Protein AF-A0A4R9VCF8-F1 (afdb_monomer_lite)

Structure (mmCIF, N/CA/C/O backbone):
data_AF-A0A4R9VCF8-F1
#
_entry.id   AF-A0A4R9VCF8-F1
#
loop_
_atom_site.group_PDB
_atom_site.id
_atom_site.type_symbol
_atom_site.label_atom_id
_atom_site.label_alt_id
_atom_site.label_comp_id
_atom_site.label_asym_id
_atom_site.label_entity_id
_atom_site.label_seq_id
_atom_site.pdbx_PDB_ins_code
_atom_site.Cartn_x
_atom_site.Cartn_y
_atom_site.Cartn_z
_atom_site.occupancy
_atom_site.B_iso_or_equiv
_atom_site.auth_seq_id
_atom_site.auth_comp_id
_atom_site.auth_asym_id
_atom_site.auth_atom_id
_atom_site.pdbx_PDB_model_num
ATOM 1 N N . ALA A 1 1 ? 27.957 -20.413 -27.107 1.00 56.56 1 ALA A N 1
ATOM 2 C CA . ALA A 1 1 ? 28.264 -19.027 -27.504 1.00 56.56 1 ALA A CA 1
ATOM 3 C C . ALA A 1 1 ? 28.115 -18.945 -29.015 1.00 56.56 1 ALA A C 1
ATOM 5 O O . ALA A 1 1 ? 28.925 -19.495 -29.743 1.00 56.56 1 ALA A O 1
ATOM 6 N N . LYS A 1 2 ? 27.026 -18.336 -29.495 1.00 61.69 2 LYS A N 1
ATOM 7 C CA . LYS A 1 2 ? 26.601 -18.449 -30.902 1.00 61.69 2 LYS A CA 1
ATOM 8 C C . LYS A 1 2 ? 27.580 -17.808 -31.901 1.00 61.69 2 LYS A C 1
ATOM 10 O O . LYS A 1 2 ? 27.548 -18.119 -33.083 1.00 61.69 2 LYS A O 1
ATOM 15 N N . ARG A 1 3 ? 28.466 -16.926 -31.417 1.00 63.94 3 ARG A N 1
ATOM 16 C CA . ARG A 1 3 ? 29.530 -16.282 -32.204 1.00 63.94 3 ARG A CA 1
ATOM 17 C C . ARG A 1 3 ? 30.616 -17.270 -32.637 1.00 63.94 3 ARG A C 1
ATOM 19 O O . ARG A 1 3 ? 31.048 -17.215 -33.783 1.00 63.94 3 ARG A O 1
ATOM 26 N N . ASP A 1 4 ? 31.008 -18.182 -31.754 1.00 63.78 4 ASP A N 1
ATOM 27 C CA . ASP A 1 4 ? 32.080 -19.152 -32.011 1.00 63.78 4 ASP A CA 1
ATOM 28 C C . ASP A 1 4 ? 31.633 -20.262 -32.975 1.00 63.78 4 ASP A C 1
ATOM 30 O O . ASP A 1 4 ? 32.406 -20.728 -33.809 1.00 63.78 4 ASP A O 1
ATOM 34 N N . GLU A 1 5 ? 30.350 -20.625 -32.936 1.00 67.00 5 GLU A N 1
ATOM 35 C CA . GLU A 1 5 ? 29.751 -21.596 -33.862 1.00 67.00 5 GLU A CA 1
ATOM 36 C C . GLU A 1 5 ? 29.708 -21.062 -35.303 1.00 67.00 5 GLU A C 1
ATOM 38 O O . GLU A 1 5 ? 30.005 -21.785 -36.252 1.00 67.00 5 GLU A O 1
ATOM 43 N N . ILE A 1 6 ? 29.403 -19.771 -35.468 1.00 63.16 6 ILE A N 1
ATOM 44 C CA . ILE A 1 6 ? 29.393 -19.101 -36.777 1.00 63.16 6 ILE A CA 1
ATOM 45 C C . ILE A 1 6 ? 30.822 -18.940 -37.314 1.00 63.16 6 ILE A C 1
ATOM 47 O O . ILE A 1 6 ? 31.042 -19.066 -38.517 1.00 63.16 6 ILE A O 1
ATOM 51 N N . ALA A 1 7 ? 31.802 -18.712 -36.435 1.00 61.03 7 ALA A N 1
ATOM 52 C CA . ALA A 1 7 ? 33.209 -18.603 -36.810 1.00 61.03 7 ALA A CA 1
ATOM 53 C C . ALA A 1 7 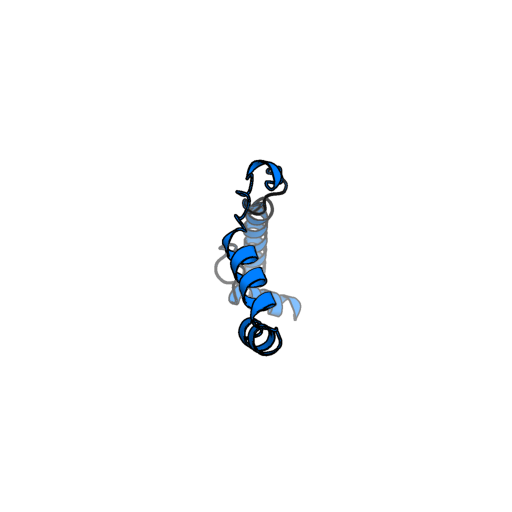? 33.768 -19.913 -37.395 1.00 61.03 7 ALA A C 1
ATOM 55 O O . ALA A 1 7 ? 34.442 -19.878 -38.419 1.00 61.03 7 ALA A O 1
ATOM 56 N N . ASN A 1 8 ? 33.434 -21.064 -36.802 1.00 66.69 8 ASN A N 1
ATOM 57 C CA . ASN A 1 8 ? 33.859 -22.375 -37.309 1.00 66.69 8 ASN A CA 1
ATOM 58 C C . ASN A 1 8 ? 33.161 -22.785 -38.619 1.00 66.69 8 ASN A C 1
ATOM 60 O O . ASN A 1 8 ? 33.699 -23.596 -39.369 1.00 66.69 8 ASN A O 1
ATOM 64 N N . ALA A 1 9 ? 31.973 -22.241 -38.901 1.00 70.00 9 ALA A N 1
ATOM 65 C CA . ALA A 1 9 ? 31.225 -22.513 -40.128 1.00 70.00 9 ALA A CA 1
ATOM 66 C C . ALA A 1 9 ? 31.631 -21.612 -41.314 1.00 70.00 9 ALA A C 1
ATOM 68 O O . ALA A 1 9 ? 31.212 -21.861 -42.448 1.00 70.00 9 ALA A O 1
ATOM 69 N N . LEU A 1 10 ? 32.423 -20.559 -41.080 1.00 64.19 10 LEU A N 1
ATOM 70 C CA . LEU A 1 10 ? 32.843 -19.612 -42.112 1.00 64.19 10 LEU A CA 1
ATOM 71 C C . LEU A 1 10 ? 34.228 -19.952 -42.675 1.00 64.19 10 LEU A C 1
ATOM 73 O O . LEU A 1 10 ? 35.159 -20.297 -41.953 1.00 64.19 10 LEU A O 1
ATOM 77 N N . ARG A 1 11 ? 34.387 -19.774 -43.992 1.00 72.62 11 ARG A N 1
ATOM 78 C CA . ARG A 1 11 ? 35.699 -19.835 -44.654 1.00 72.62 11 ARG A CA 1
ATOM 79 C C . ARG A 1 11 ? 36.616 -18.712 -44.133 1.00 72.62 11 ARG A C 1
ATOM 81 O O . ARG A 1 11 ? 36.102 -17.631 -43.830 1.00 72.62 11 ARG A O 1
ATOM 88 N N . PRO A 1 12 ? 37.948 -18.908 -44.089 1.00 70.00 12 PRO A N 1
ATOM 89 C CA . PRO A 1 12 ? 38.888 -17.972 -43.451 1.00 70.00 12 PRO A CA 1
ATOM 90 C C . PRO A 1 12 ? 38.752 -16.523 -43.947 1.00 70.00 12 PRO A C 1
ATOM 92 O O . PRO A 1 12 ? 38.706 -15.580 -43.164 1.00 70.00 12 PRO A O 1
ATOM 95 N N . GLU A 1 13 ? 38.561 -16.360 -45.254 1.00 71.31 13 GLU A N 1
ATOM 96 C CA . GLU A 1 13 ? 38.358 -15.074 -45.935 1.00 71.31 13 GLU A CA 1
ATOM 97 C C . GLU A 1 13 ? 37.066 -14.333 -45.530 1.00 71.31 13 GLU A C 1
ATOM 99 O O . GLU A 1 13 ? 37.002 -13.105 -45.570 1.00 71.31 13 GLU A O 1
ATOM 104 N N . GLN A 1 14 ? 36.016 -15.063 -45.144 1.00 69.31 14 GLN A N 1
ATOM 105 C CA . GLN A 1 14 ? 34.743 -14.494 -44.694 1.00 69.31 14 GLN A CA 1
ATOM 106 C C . GLN A 1 14 ? 34.822 -14.083 -43.225 1.00 69.31 14 GLN A C 1
ATOM 108 O O . GLN A 1 14 ? 34.210 -13.094 -42.825 1.00 69.31 14 GLN A O 1
ATOM 113 N N . LEU A 1 15 ? 35.600 -14.821 -42.433 1.00 67.31 15 LEU A N 1
ATOM 114 C CA . LEU A 1 15 ? 35.819 -14.536 -41.022 1.00 67.31 15 LEU A CA 1
ATOM 115 C C . LEU A 1 15 ? 36.625 -13.247 -40.830 1.00 67.31 15 LEU A C 1
ATOM 117 O O . LEU A 1 15 ? 36.254 -12.424 -39.994 1.00 67.31 15 LEU A O 1
ATOM 121 N N . GLU A 1 16 ? 37.659 -13.023 -41.645 1.00 70.38 16 GLU A N 1
ATOM 122 C CA . GLU A 1 16 ? 38.406 -11.759 -41.635 1.00 70.38 16 GLU A CA 1
ATOM 123 C C . GLU A 1 16 ? 37.527 -10.566 -42.019 1.00 70.38 16 GLU A C 1
ATOM 125 O O . GLU A 1 16 ? 37.521 -9.553 -41.321 1.00 70.38 16 GLU A O 1
ATOM 130 N N . ARG A 1 17 ? 36.701 -10.694 -43.067 1.00 70.06 17 ARG A N 1
ATOM 131 C CA . ARG A 1 17 ? 35.754 -9.634 -43.453 1.00 70.06 17 ARG A CA 1
ATOM 132 C C . ARG A 1 17 ? 34.705 -9.371 -42.377 1.00 70.06 17 ARG A C 1
ATOM 134 O O . ARG A 1 17 ? 34.370 -8.216 -42.134 1.00 70.06 17 ARG A O 1
ATOM 141 N N . ALA A 1 18 ? 34.195 -10.414 -41.724 1.00 65.81 18 ALA A N 1
ATOM 142 C CA . ALA A 1 18 ? 33.211 -10.282 -40.653 1.00 65.81 18 ALA A CA 1
ATOM 143 C C . ALA A 1 18 ? 33.803 -9.607 -39.404 1.00 65.81 18 ALA A C 1
ATOM 145 O O . ALA A 1 18 ? 33.142 -8.762 -38.793 1.00 65.81 18 ALA A O 1
ATOM 146 N N . ARG A 1 19 ? 35.055 -9.927 -39.044 1.00 63.91 19 ARG A N 1
ATOM 147 C CA . ARG A 1 19 ? 35.774 -9.243 -37.958 1.00 63.91 19 ARG A CA 1
ATOM 148 C C . ARG A 1 19 ? 36.042 -7.783 -38.302 1.00 63.91 19 ARG A C 1
ATOM 150 O O . ARG A 1 19 ? 35.626 -6.923 -37.533 1.00 63.91 19 ARG A O 1
ATOM 157 N N . ALA A 1 20 ? 36.577 -7.503 -39.490 1.00 69.00 20 ALA A N 1
ATOM 158 C CA . ALA A 1 20 ? 36.812 -6.138 -39.952 1.00 69.00 20 ALA A CA 1
ATOM 159 C C . ALA A 1 20 ? 35.515 -5.307 -39.983 1.00 69.00 20 ALA A C 1
ATOM 161 O O . ALA A 1 20 ? 35.487 -4.179 -39.500 1.00 69.00 20 ALA A O 1
ATOM 162 N N . ALA A 1 21 ? 34.406 -5.870 -40.473 1.00 64.00 21 ALA A N 1
ATOM 163 C CA . ALA A 1 21 ? 33.106 -5.194 -40.489 1.00 64.00 21 ALA A CA 1
ATOM 164 C C . ALA A 1 21 ? 32.567 -4.893 -39.080 1.00 64.00 21 ALA A C 1
ATOM 166 O O . ALA A 1 21 ? 31.913 -3.871 -38.878 1.00 64.00 21 ALA A O 1
ATOM 167 N N . THR A 1 22 ? 32.857 -5.758 -38.106 1.00 62.38 22 THR A N 1
ATOM 168 C CA . THR A 1 22 ? 32.479 -5.544 -36.702 1.00 62.38 22 THR A CA 1
ATOM 169 C C . THR A 1 22 ? 33.377 -4.499 -36.034 1.00 62.38 22 THR A C 1
ATOM 171 O O . THR A 1 22 ? 32.878 -3.669 -35.283 1.00 62.38 22 THR A O 1
ATOM 174 N N . GLU A 1 23 ? 34.680 -4.491 -36.328 1.00 63.28 23 GLU A N 1
ATOM 175 C CA . GLU A 1 23 ? 35.632 -3.496 -35.807 1.00 63.28 23 GLU A CA 1
ATOM 176 C C . GLU A 1 23 ? 35.389 -2.086 -36.365 1.00 63.28 23 GLU A C 1
ATOM 178 O O . GLU A 1 23 ? 35.550 -1.094 -35.654 1.00 63.28 23 GLU A O 1
ATOM 183 N N . LEU A 1 24 ? 34.960 -1.979 -37.625 1.00 64.62 24 LEU A N 1
ATOM 184 C CA . LEU A 1 24 ? 34.598 -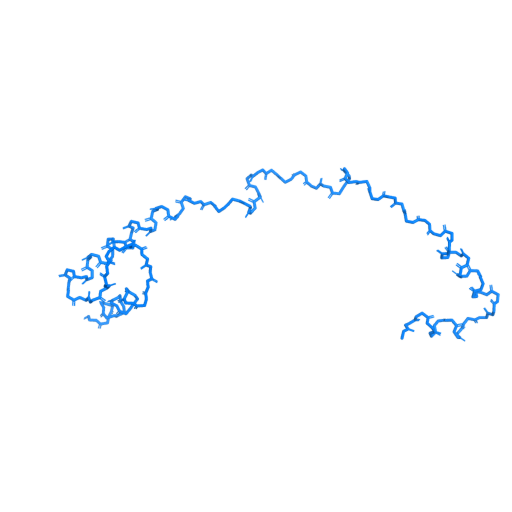0.707 -38.261 1.00 64.62 24 LEU A CA 1
ATOM 185 C C . LEU A 1 24 ? 33.216 -0.187 -37.847 1.00 64.62 24 LEU A C 1
ATOM 187 O O . LEU A 1 24 ? 32.890 0.975 -38.114 1.00 64.62 24 LEU A O 1
ATOM 191 N N . TRP A 1 25 ? 32.398 -1.011 -37.192 1.00 61.66 25 TRP A N 1
ATOM 192 C CA . TRP A 1 25 ? 31.098 -0.584 -36.705 1.00 61.66 25 TRP A CA 1
ATOM 193 C C . TRP A 1 25 ? 31.262 0.331 -35.488 1.00 61.66 25 TRP A C 1
ATOM 195 O O . TRP A 1 25 ? 31.495 -0.104 -34.362 1.00 61.66 25 TRP A O 1
ATOM 205 N N . LYS A 1 26 ? 31.114 1.638 -35.712 1.00 58.72 26 LYS A N 1
ATOM 206 C CA . LYS A 1 26 ? 30.988 2.624 -34.638 1.00 58.72 26 LYS A CA 1
ATOM 207 C C . LYS A 1 26 ? 29.514 2.825 -34.317 1.00 58.72 26 LYS A C 1
ATOM 209 O O . LYS A 1 26 ? 28.760 3.324 -35.153 1.00 58.72 26 LYS A O 1
ATOM 214 N N . ALA A 1 27 ? 29.113 2.471 -33.098 1.00 58.12 27 ALA A N 1
ATOM 215 C CA . ALA A 1 27 ? 27.794 2.808 -32.584 1.00 58.12 27 ALA A CA 1
ATOM 216 C C . ALA A 1 27 ? 27.588 4.327 -32.686 1.00 58.12 27 ALA A C 1
ATOM 218 O O . ALA A 1 27 ? 28.344 5.113 -32.110 1.00 58.12 27 ALA A O 1
ATOM 219 N N . LYS A 1 28 ? 26.583 4.746 -33.459 1.00 61.19 28 LYS A N 1
ATOM 220 C CA . LYS A 1 28 ? 26.192 6.153 -33.545 1.00 61.19 28 LYS A CA 1
ATOM 221 C C . LYS A 1 28 ? 25.808 6.619 -32.132 1.00 61.19 28 LYS A C 1
ATOM 223 O O . LYS A 1 28 ? 25.030 5.913 -31.487 1.00 61.19 28 LYS A O 1
ATOM 228 N N . PRO A 1 29 ? 26.334 7.754 -31.631 1.00 59.31 29 PRO A N 1
ATOM 229 C CA . PRO A 1 29 ? 25.963 8.237 -30.309 1.00 59.31 29 PRO A CA 1
ATOM 230 C C . PRO A 1 29 ? 24.450 8.457 -30.274 1.00 59.31 29 PRO A C 1
ATOM 232 O O . PRO A 1 29 ? 23.894 9.109 -31.163 1.00 59.31 29 PRO A O 1
ATOM 235 N N . LEU A 1 30 ? 23.789 7.866 -29.276 1.00 50.34 30 LEU A N 1
ATOM 236 C CA . LEU A 1 30 ? 22.369 8.081 -29.032 1.00 50.34 30 LEU A CA 1
ATOM 237 C C . LEU A 1 30 ? 22.140 9.581 -28.840 1.00 50.34 30 LEU A C 1
ATOM 239 O O . LEU A 1 30 ? 22.663 10.189 -27.908 1.00 50.34 30 LEU A O 1
ATOM 243 N N . ASN A 1 31 ? 21.372 10.183 -29.744 1.00 51.78 31 ASN A N 1
ATOM 244 C CA . ASN A 1 31 ? 20.917 11.551 -29.578 1.00 51.78 31 ASN A CA 1
ATOM 245 C C . ASN A 1 31 ? 19.790 11.527 -28.536 1.00 51.78 31 ASN A C 1
ATOM 247 O O . ASN A 1 31 ? 18.680 11.087 -28.835 1.00 51.78 31 ASN A O 1
ATOM 251 N N . ALA A 1 32 ? 20.101 11.941 -27.306 1.00 55.03 32 ALA A N 1
ATOM 252 C CA . ALA A 1 32 ? 19.167 11.926 -26.179 1.00 55.03 32 ALA A CA 1
ATOM 253 C C . ALA A 1 32 ? 17.868 12.701 -26.474 1.00 55.03 32 ALA A C 1
ATOM 255 O O . ALA A 1 32 ? 16.811 12.341 -25.974 1.00 55.03 32 ALA A O 1
ATOM 256 N N . THR A 1 33 ? 17.918 13.705 -27.353 1.00 53.97 33 THR A N 1
ATOM 257 C CA . THR A 1 33 ? 16.765 14.534 -27.721 1.00 53.97 33 THR A CA 1
ATOM 258 C C . THR A 1 33 ? 15.773 13.822 -28.648 1.00 53.97 33 THR A C 1
ATOM 260 O O . THR A 1 33 ? 14.626 14.239 -28.730 1.00 53.97 33 THR A O 1
ATOM 263 N N . ALA A 1 34 ? 16.181 12.751 -29.341 1.00 55.94 34 ALA A N 1
ATOM 264 C CA . ALA A 1 34 ? 15.295 11.988 -30.230 1.00 55.94 34 ALA A CA 1
ATOM 265 C C . ALA A 1 34 ? 14.524 10.866 -29.511 1.00 55.94 34 ALA A C 1
ATOM 267 O O . ALA A 1 34 ? 13.507 10.406 -30.022 1.00 55.94 34 ALA A O 1
ATOM 268 N N . ASN A 1 35 ? 15.004 10.430 -28.340 1.00 57.03 35 ASN A N 1
ATOM 269 C CA . ASN A 1 35 ? 14.446 9.295 -27.595 1.00 57.03 35 ASN A CA 1
ATOM 270 C C . ASN A 1 35 ? 13.866 9.677 -26.223 1.00 57.03 35 ASN A C 1
ATOM 272 O O . ASN A 1 35 ? 13.395 8.797 -25.504 1.00 57.03 35 ASN A O 1
ATOM 276 N N . SER A 1 36 ? 13.880 10.958 -25.854 1.00 55.50 36 SER A N 1
ATOM 277 C CA . SER A 1 36 ? 13.115 11.447 -24.709 1.00 55.50 36 SER A CA 1
ATOM 278 C C . SER A 1 36 ? 11.703 11.782 -25.169 1.00 55.50 36 SER A C 1
ATOM 280 O O . SER A 1 36 ? 11.485 12.779 -25.852 1.00 55.50 36 SER A O 1
ATOM 282 N N . ALA A 1 37 ? 10.739 10.943 -24.794 1.00 61.25 37 ALA A N 1
ATOM 283 C CA . ALA A 1 37 ? 9.352 11.377 -24.764 1.00 61.25 37 ALA A CA 1
ATOM 284 C C . ALA A 1 37 ? 9.242 12.455 -23.678 1.00 61.25 37 ALA A C 1
ATOM 286 O O . ALA A 1 37 ? 9.588 12.201 -22.523 1.00 61.25 37 ALA A O 1
ATOM 287 N N . ASP A 1 38 ? 8.813 13.657 -24.054 1.00 60.88 38 ASP A N 1
ATOM 288 C C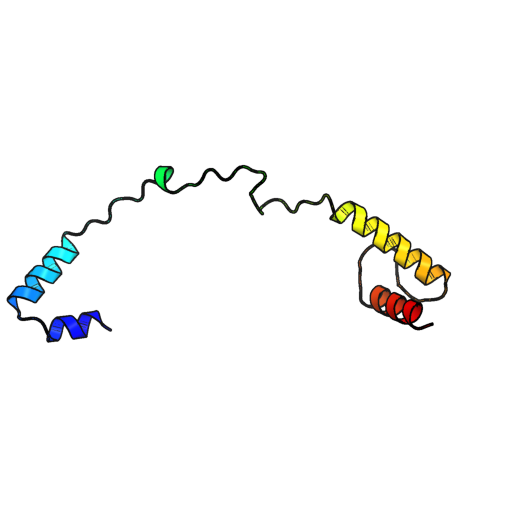A . ASP A 1 38 ? 8.399 14.678 -23.097 1.00 60.88 38 ASP A CA 1
ATOM 289 C C . ASP A 1 38 ? 7.119 14.155 -22.434 1.00 60.88 38 ASP A C 1
ATOM 291 O O . ASP A 1 38 ? 6.035 14.193 -23.016 1.00 60.88 38 ASP A O 1
ATOM 295 N N . VAL A 1 39 ? 7.273 13.494 -21.284 1.00 61.34 39 VAL A N 1
ATOM 296 C CA . VAL A 1 39 ? 6.142 12.971 -20.519 1.00 61.34 39 VAL A CA 1
ATOM 297 C C . VAL A 1 39 ? 5.634 14.128 -19.661 1.00 61.34 39 VAL A C 1
ATOM 299 O O . VAL A 1 39 ? 6.343 14.526 -18.728 1.00 61.34 39 VAL A O 1
ATOM 302 N N . PRO A 1 40 ? 4.443 14.688 -19.947 1.00 69.38 40 PRO A N 1
ATOM 303 C CA . PRO A 1 40 ? 3.895 15.765 -19.138 1.00 69.38 40 PRO A CA 1
ATOM 304 C C . PRO A 1 40 ? 3.783 15.320 -17.680 1.00 69.38 40 PRO A C 1
ATOM 306 O O . PRO A 1 40 ? 3.564 14.147 -17.390 1.00 69.38 40 PRO A O 1
ATOM 309 N N . GLU A 1 41 ? 3.928 16.259 -16.749 1.00 61.12 41 GLU A N 1
ATOM 310 C CA . GLU A 1 41 ? 3.959 15.979 -15.306 1.00 61.12 41 GLU A CA 1
ATOM 311 C C . GLU A 1 41 ? 2.715 15.216 -14.815 1.00 61.12 41 GLU A C 1
ATOM 313 O O . GLU A 1 41 ? 2.807 14.366 -13.936 1.00 61.12 41 GLU A O 1
ATOM 318 N N . SER A 1 42 ? 1.566 15.414 -15.470 1.00 62.09 42 SER A N 1
ATOM 319 C CA . SER A 1 42 ? 0.322 14.672 -15.219 1.00 62.09 42 SER A CA 1
ATOM 320 C C . SER A 1 42 ? 0.367 13.180 -15.586 1.00 62.09 42 SER A C 1
ATOM 322 O O . SER A 1 42 ? -0.569 12.453 -15.267 1.00 62.09 42 SER A O 1
ATOM 324 N N . TRP A 1 43 ? 1.416 12.727 -16.275 1.00 62.97 43 TRP A N 1
ATOM 325 C CA . TRP A 1 43 ? 1.639 11.345 -16.717 1.00 62.97 43 TRP A CA 1
ATOM 326 C C . TRP A 1 43 ? 2.845 10.701 -16.014 1.00 62.97 43 TRP A C 1
ATOM 328 O O . TRP A 1 43 ? 3.180 9.549 -16.291 1.00 62.97 43 TRP A O 1
ATOM 338 N N . GLN A 1 44 ? 3.517 11.430 -15.118 1.00 64.00 44 GLN A N 1
ATOM 339 C CA . GLN A 1 44 ? 4.646 10.914 -14.354 1.00 64.00 44 GLN A CA 1
ATOM 340 C C . GLN A 1 44 ? 4.143 10.256 -13.061 1.00 64.00 44 GLN A C 1
ATOM 342 O O . GLN A 1 44 ? 3.651 10.926 -12.158 1.00 64.00 44 GLN A O 1
ATOM 347 N N . ASP A 1 45 ? 4.361 8.946 -12.926 1.00 59.03 45 ASP A N 1
ATOM 348 C CA . ASP A 1 45 ? 4.083 8.129 -11.721 1.00 59.03 45 ASP A CA 1
ATOM 349 C C . ASP A 1 45 ? 4.977 8.510 -10.506 1.00 59.03 45 ASP A C 1
ATOM 351 O O . ASP A 1 45 ? 5.078 7.806 -9.508 1.00 59.03 45 ASP A O 1
ATOM 355 N N . SER A 1 46 ? 5.718 9.621 -10.600 1.00 56.44 46 SER A N 1
ATOM 356 C CA . SER A 1 46 ? 6.720 10.051 -9.611 1.00 56.44 46 SER A CA 1
ATOM 357 C C . SER A 1 46 ? 6.156 10.946 -8.510 1.00 56.44 46 SER A C 1
ATOM 359 O O . SER A 1 46 ? 6.872 11.282 -7.568 1.00 56.44 46 SER A O 1
ATOM 361 N N . THR A 1 47 ? 4.875 11.305 -8.587 1.00 53.28 47 THR A N 1
ATOM 362 C CA . THR A 1 47 ? 4.160 11.890 -7.454 1.00 53.28 47 THR A CA 1
ATOM 363 C C . THR A 1 47 ? 3.095 10.898 -7.005 1.00 53.28 47 THR A C 1
ATOM 365 O O . THR A 1 47 ? 2.196 10.589 -7.787 1.00 53.28 47 THR A O 1
ATOM 368 N N . PRO A 1 48 ? 3.138 10.370 -5.765 1.00 56.25 48 PRO A N 1
ATOM 369 C CA . PRO A 1 48 ? 1.959 9.719 -5.227 1.00 56.25 48 PRO A CA 1
ATOM 370 C C . PRO A 1 48 ? 0.854 10.776 -5.229 1.00 56.25 48 PRO A C 1
ATOM 372 O O . PRO A 1 48 ? 0.918 11.737 -4.458 1.00 56.25 48 PRO A O 1
ATOM 375 N N . GLN A 1 49 ? -0.125 10.626 -6.126 1.00 54.00 49 GLN A N 1
ATOM 376 C CA . GLN A 1 49 ? -1.382 11.368 -6.114 1.00 54.00 49 GLN A CA 1
ATOM 377 C C . GLN A 1 49 ? -2.024 11.145 -4.739 1.00 54.00 49 GLN A C 1
ATOM 379 O O . GLN A 1 49 ? -2.758 10.193 -4.494 1.00 54.00 49 GLN A O 1
ATOM 384 N N . THR A 1 50 ? -1.682 12.010 -3.790 1.00 55.28 50 THR A N 1
ATOM 385 C CA . THR A 1 50 ? -2.045 11.916 -2.370 1.00 55.28 50 THR A CA 1
ATOM 386 C C . THR A 1 50 ? -3.420 12.542 -2.122 1.00 55.28 50 THR A C 1
ATOM 388 O O . THR A 1 50 ? -3.764 12.884 -0.993 1.00 55.28 50 THR A O 1
ATOM 391 N N . THR A 1 51 ? -4.241 12.668 -3.167 1.00 51.91 51 THR A N 1
ATOM 392 C CA . THR A 1 51 ? -5.637 13.104 -3.076 1.00 51.91 51 THR A CA 1
ATOM 393 C C . THR A 1 51 ? -6.547 12.027 -2.487 1.00 51.91 51 THR A C 1
ATOM 395 O O . THR A 1 51 ? -7.580 12.375 -1.939 1.00 51.91 51 THR A O 1
ATOM 398 N N . ALA A 1 52 ? -6.154 10.746 -2.495 1.00 53.41 52 ALA A N 1
ATOM 399 C CA . ALA A 1 52 ? -6.907 9.676 -1.824 1.00 53.41 52 ALA A CA 1
ATOM 400 C C . ALA A 1 52 ? -6.423 9.381 -0.387 1.00 53.41 52 ALA A C 1
ATOM 402 O O . ALA A 1 52 ? -7.184 8.928 0.463 1.00 53.41 52 ALA A O 1
ATOM 403 N N . SER A 1 53 ? -5.153 9.633 -0.069 1.00 57.22 53 SER A N 1
ATOM 404 C CA . SER A 1 53 ? -4.552 9.233 1.216 1.00 57.22 53 SER A CA 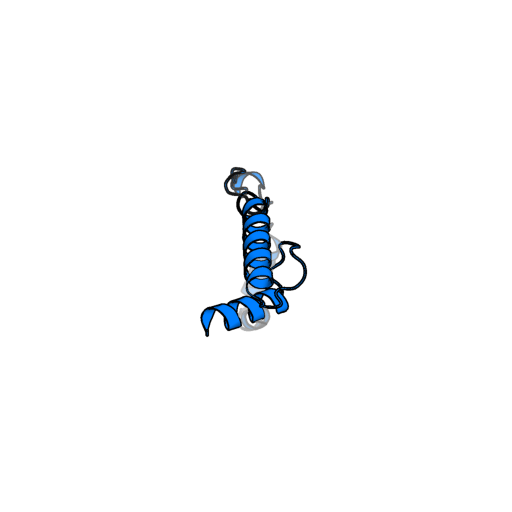1
ATOM 405 C C . SER A 1 53 ? -4.958 10.109 2.407 1.00 57.22 53 SER A C 1
ATOM 407 O O . SER A 1 53 ? -5.042 9.608 3.533 1.00 57.22 53 SER A O 1
ATOM 409 N N . MET A 1 54 ? -5.224 11.404 2.189 1.00 57.25 54 MET A N 1
ATOM 410 C CA . MET A 1 54 ? -5.703 12.286 3.265 1.00 57.25 54 MET A CA 1
ATOM 411 C C . MET A 1 54 ? -7.143 11.956 3.681 1.00 57.25 54 MET A C 1
ATOM 413 O O . MET A 1 54 ? -7.459 12.036 4.871 1.00 57.25 54 MET A O 1
ATOM 417 N N . ASP A 1 55 ? -7.980 11.533 2.731 1.00 69.25 55 ASP A N 1
ATOM 418 C CA . ASP A 1 55 ? -9.373 11.169 2.998 1.00 69.25 55 ASP A CA 1
ATOM 419 C C . ASP A 1 55 ? -9.486 9.762 3.590 1.00 69.25 55 ASP A C 1
ATOM 421 O O . ASP A 1 55 ? -10.119 9.597 4.636 1.00 69.25 55 ASP A O 1
ATOM 425 N N . MET A 1 56 ? -8.747 8.779 3.061 1.00 73.12 56 MET A N 1
ATOM 426 C CA . MET A 1 56 ? -8.755 7.415 3.609 1.00 73.12 56 MET A CA 1
ATOM 427 C C . MET A 1 56 ? -8.340 7.361 5.083 1.00 73.12 56 MET A C 1
ATOM 429 O O . MET A 1 56 ? -8.921 6.613 5.862 1.00 73.12 56 MET A O 1
ATOM 433 N N . THR A 1 57 ? -7.379 8.184 5.516 1.00 84.12 57 THR A N 1
ATOM 434 C CA . THR A 1 57 ? -6.966 8.204 6.931 1.00 84.12 57 THR A CA 1
ATOM 435 C C . THR A 1 57 ? -8.121 8.635 7.841 1.00 84.12 57 THR A C 1
ATOM 437 O O . THR A 1 57 ? -8.311 8.072 8.918 1.00 84.12 57 THR A O 1
ATOM 440 N N . LYS A 1 58 ? -8.918 9.628 7.428 1.00 86.06 58 LYS A N 1
ATOM 441 C CA . LYS A 1 58 ? -10.085 10.090 8.199 1.00 86.06 58 LYS A CA 1
ATOM 442 C C . LYS A 1 58 ? -11.201 9.050 8.193 1.00 86.06 58 LYS A C 1
ATOM 444 O O . LYS A 1 58 ? -11.809 8.810 9.234 1.00 86.06 58 LYS A O 1
ATOM 449 N N . GLU A 1 59 ? -11.444 8.418 7.052 1.00 85.62 59 GLU A N 1
ATOM 450 C CA . GLU A 1 59 ? -12.439 7.353 6.921 1.00 85.62 59 GLU A CA 1
ATOM 451 C C . GLU A 1 59 ? -12.095 6.152 7.807 1.00 85.62 59 GLU A C 1
ATOM 453 O O . GLU A 1 59 ? -12.938 5.701 8.582 1.00 85.62 59 GLU A O 1
ATOM 458 N N . VAL A 1 60 ? -10.838 5.699 7.789 1.00 88.56 60 VAL A N 1
ATOM 459 C CA . VAL A 1 60 ? -10.373 4.590 8.634 1.00 88.56 60 VAL A CA 1
ATOM 460 C C . VAL A 1 60 ? -10.483 4.945 10.119 1.00 88.56 60 VAL A C 1
ATOM 462 O O . VAL A 1 60 ? -10.948 4.115 10.898 1.00 88.56 60 VAL A O 1
ATOM 465 N N . LYS A 1 61 ? -10.164 6.184 10.527 1.00 91.81 61 LYS A N 1
ATOM 466 C CA . LYS A 1 61 ? -10.376 6.637 11.917 1.00 91.81 61 LYS A CA 1
ATOM 467 C C . LYS A 1 61 ? -11.838 6.568 12.335 1.00 91.81 61 LYS A C 1
ATOM 469 O O . LYS A 1 61 ? -12.138 6.127 13.443 1.00 91.81 61 LYS A O 1
ATOM 474 N N . ASN A 1 62 ? -12.743 6.999 11.460 1.00 90.88 62 ASN A N 1
ATOM 475 C CA . ASN A 1 62 ? -14.174 6.952 11.736 1.00 90.88 62 ASN A CA 1
ATOM 476 C C . ASN A 1 62 ? -14.656 5.505 11.881 1.00 90.88 62 ASN A C 1
ATOM 478 O O . ASN A 1 62 ? -15.373 5.201 12.832 1.00 90.88 62 ASN A O 1
ATOM 482 N N . ILE A 1 63 ? -14.213 4.604 11.000 1.00 89.56 63 ILE A N 1
ATOM 483 C CA . ILE A 1 63 ? -14.511 3.170 11.089 1.00 89.56 63 ILE A CA 1
ATOM 484 C C . ILE A 1 63 ? -13.996 2.597 12.417 1.00 89.56 63 ILE A C 1
ATOM 486 O O . ILE A 1 63 ? -14.767 1.988 13.153 1.00 89.56 63 ILE A O 1
ATOM 490 N N . GLN A 1 64 ? -12.734 2.849 12.776 1.00 93.81 64 GLN A N 1
ATOM 491 C CA . GLN A 1 64 ? -12.143 2.408 14.046 1.00 93.81 64 GLN A CA 1
ATOM 492 C C . GLN A 1 64 ? -12.943 2.908 15.259 1.00 93.81 64 GLN A C 1
ATOM 494 O O . GLN A 1 64 ? -13.220 2.139 16.180 1.00 93.81 64 GLN A O 1
ATOM 499 N N . LEU A 1 65 ? -13.361 4.178 15.257 1.00 93.88 65 LEU A N 1
ATOM 500 C CA . LEU A 1 65 ? -14.164 4.759 16.334 1.00 93.88 65 LEU A CA 1
ATOM 501 C C . LEU A 1 65 ? -15.546 4.101 16.444 1.00 93.88 65 LEU A C 1
ATOM 503 O O . LEU A 1 65 ? -15.997 3.807 17.551 1.00 93.88 65 LEU A O 1
ATOM 507 N N . ILE A 1 66 ? -16.212 3.865 15.311 1.00 91.88 66 ILE A N 1
ATOM 508 C CA . ILE A 1 66 ? -17.520 3.203 15.265 1.00 91.88 66 ILE A CA 1
ATOM 509 C C . ILE A 1 66 ? -17.399 1.767 15.779 1.00 91.88 66 ILE A C 1
ATOM 511 O O . ILE A 1 66 ? -18.196 1.364 16.621 1.00 91.88 66 ILE A O 1
ATOM 515 N N . LEU A 1 67 ? -16.397 1.012 15.333 1.00 92.38 67 LEU A N 1
ATOM 516 C CA . LEU A 1 67 ? -16.162 -0.363 15.782 1.00 92.38 67 LEU A CA 1
ATOM 517 C C . LEU A 1 67 ? -15.941 -0.428 17.294 1.00 92.38 67 LEU A C 1
ATOM 519 O O . LEU A 1 67 ? -16.658 -1.154 17.979 1.00 92.38 67 LEU A O 1
ATOM 523 N N . ASN A 1 68 ? -15.049 0.415 17.822 1.00 91.69 68 ASN A N 1
ATOM 524 C CA . ASN A 1 68 ? -14.790 0.499 19.260 1.00 91.69 68 ASN A CA 1
ATOM 525 C C . ASN A 1 68 ? -16.055 0.876 20.048 1.00 91.69 68 ASN A C 1
ATOM 527 O O . ASN A 1 68 ? -16.319 0.310 21.106 1.00 91.69 68 ASN A O 1
ATOM 531 N N . LYS A 1 69 ? -16.874 1.804 19.531 1.00 92.38 69 LYS A N 1
ATOM 532 C CA . LYS A 1 69 ? -18.145 2.200 20.162 1.00 92.38 69 LYS A CA 1
ATOM 533 C C . LYS A 1 69 ? -19.174 1.065 20.186 1.00 92.38 69 LYS A C 1
ATOM 535 O O . LYS A 1 69 ? -19.974 1.006 21.115 1.00 92.38 69 LYS A O 1
ATOM 540 N N . ASN A 1 70 ? -19.156 0.187 19.188 1.00 91.56 70 ASN A N 1
ATOM 541 C CA . ASN A 1 70 ? -20.011 -0.999 19.132 1.00 91.56 70 ASN A CA 1
ATOM 542 C C . ASN A 1 70 ? -19.423 -2.199 19.903 1.00 91.56 70 ASN A C 1
ATOM 544 O O . ASN A 1 70 ? -20.035 -3.258 19.918 1.00 91.56 70 ASN A O 1
ATOM 548 N N . GLY A 1 71 ? -18.272 -2.039 20.569 1.00 91.12 71 GLY A N 1
ATOM 549 C CA . GLY A 1 71 ? -17.655 -3.078 21.399 1.00 91.12 71 GLY A CA 1
ATOM 550 C C . GLY A 1 71 ? -16.635 -3.964 20.679 1.00 91.12 71 GLY A C 1
ATOM 551 O O . GLY A 1 71 ? -16.116 -4.894 21.291 1.00 91.12 71 GLY A O 1
ATOM 552 N N . TYR A 1 72 ? -16.302 -3.675 19.418 1.00 91.12 72 TYR A N 1
ATOM 553 C CA . TYR A 1 72 ? -15.268 -4.397 18.672 1.00 91.12 72 TYR A CA 1
ATOM 554 C C . TYR A 1 72 ? -13.908 -3.713 18.840 1.00 91.12 72 TYR A C 1
ATOM 556 O O . TYR A 1 72 ? -13.767 -2.528 18.547 1.00 91.12 72 TYR A O 1
ATOM 564 N N . GLU A 1 73 ? -12.885 -4.458 19.265 1.00 89.88 73 GLU A N 1
ATOM 565 C CA . GLU A 1 73 ? -11.545 -3.913 19.525 1.00 89.88 73 GLU A CA 1
ATOM 566 C C . GLU A 1 73 ? -10.759 -3.616 18.235 1.00 89.88 73 GLU A C 1
ATOM 568 O O . GLU A 1 73 ? -9.900 -4.386 17.799 1.00 89.88 73 GLU A O 1
ATOM 573 N N . ALA A 1 74 ? -11.009 -2.454 17.631 1.00 87.94 74 ALA A N 1
ATOM 574 C CA . ALA A 1 74 ? -10.298 -1.999 16.437 1.00 87.94 74 ALA A CA 1
ATOM 575 C C . ALA A 1 74 ? -8.912 -1.394 16.735 1.00 87.94 74 ALA A C 1
ATOM 577 O O . ALA A 1 74 ? -8.146 -1.153 15.798 1.00 87.94 74 ALA A O 1
ATOM 578 N N . GLY A 1 75 ? -8.575 -1.181 18.013 1.00 86.00 75 GLY A N 1
ATOM 579 C CA . GLY A 1 75 ? -7.339 -0.530 18.454 1.00 86.00 75 GLY A CA 1
ATOM 580 C C . GLY A 1 75 ? -7.461 0.995 18.530 1.00 86.00 75 GLY A C 1
ATOM 581 O O . GLY A 1 75 ? -8.555 1.532 18.702 1.00 86.00 75 GLY A O 1
ATOM 582 N N . GLY A 1 76 ? -6.330 1.702 18.443 1.00 87.56 76 GLY A N 1
ATOM 583 C CA . GLY A 1 76 ? -6.318 3.165 18.406 1.00 87.56 76 GLY A CA 1
ATOM 584 C C . GLY A 1 76 ? -6.984 3.701 17.136 1.00 87.56 76 GLY A C 1
ATOM 585 O O . GLY A 1 76 ? -6.869 3.104 16.072 1.00 87.56 76 GLY A O 1
ATOM 586 N N . ALA A 1 77 ? -7.681 4.838 17.232 1.00 87.25 77 ALA A N 1
ATOM 587 C CA . ALA A 1 77 ? -8.221 5.540 16.063 1.00 87.25 77 ALA A CA 1
ATOM 588 C C . ALA A 1 77 ? -7.111 6.350 15.359 1.00 87.25 77 ALA A C 1
ATOM 590 O O . ALA A 1 77 ? -7.151 7.582 15.275 1.00 87.25 77 ALA A O 1
ATOM 591 N N . ASP A 1 78 ? -6.061 5.657 14.926 1.00 85.69 78 ASP A N 1
ATOM 592 C CA . ASP A 1 78 ? -4.878 6.226 14.273 1.00 85.69 78 ASP A CA 1
ATOM 593 C C . ASP A 1 78 ? -5.040 6.361 12.749 1.00 85.69 78 ASP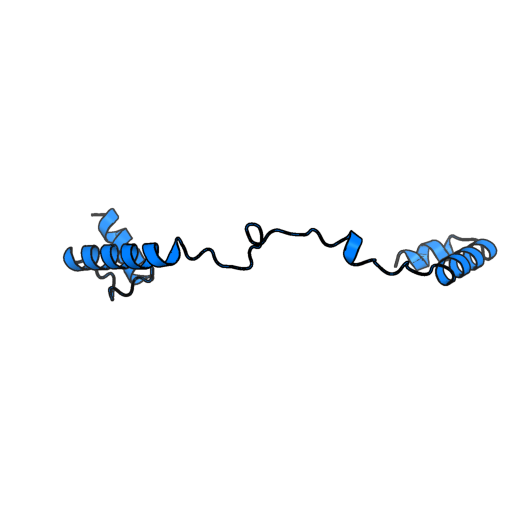 A C 1
ATOM 595 O O . ASP A 1 78 ? -4.314 7.142 12.130 1.00 85.69 78 ASP A O 1
ATOM 599 N N . GLY A 1 79 ? -6.067 5.738 12.164 1.00 87.00 79 GLY A N 1
ATOM 600 C CA . GLY A 1 79 ? -6.368 5.808 10.733 1.00 87.00 79 GLY A CA 1
ATOM 601 C C . GLY A 1 79 ? -5.576 4.822 9.888 1.00 87.00 79 GLY A C 1
ATOM 602 O O . GLY A 1 79 ? -5.606 4.918 8.662 1.00 87.00 79 GLY A O 1
ATOM 603 N N . VAL A 1 80 ? -4.874 3.881 10.521 1.00 87.75 80 VAL A N 1
ATOM 604 C CA . VAL A 1 80 ? -4.131 2.823 9.844 1.00 87.75 80 VAL A CA 1
ATOM 605 C C . VAL A 1 80 ? -4.943 1.534 9.846 1.00 87.75 80 VAL A C 1
ATOM 607 O O . VAL A 1 80 ? -5.380 1.040 10.881 1.00 87.75 80 VAL A O 1
ATOM 610 N N . MET A 1 81 ? -5.100 0.937 8.666 1.00 85.00 81 MET A N 1
ATOM 611 C CA . MET A 1 81 ? -5.824 -0.321 8.487 1.00 85.00 81 MET A CA 1
ATOM 612 C C . MET A 1 81 ? -4.980 -1.538 8.925 1.00 85.00 81 MET A C 1
ATOM 614 O O . MET A 1 81 ? -4.516 -2.329 8.098 1.00 85.00 81 MET A O 1
ATOM 618 N N . GLY A 1 82 ? -4.751 -1.669 10.233 1.00 88.25 82 GLY A N 1
ATOM 619 C CA . GLY A 1 82 ? -3.993 -2.764 10.845 1.00 88.25 82 GLY A CA 1
ATOM 620 C C . GLY A 1 82 ? -4.814 -4.035 11.095 1.00 88.25 82 GLY A C 1
ATOM 621 O O . GLY A 1 82 ? -6.028 -4.067 10.890 1.00 88.25 82 GLY A O 1
ATOM 622 N N . ASP A 1 83 ? -4.158 -5.087 11.591 1.00 91.38 83 ASP A N 1
ATOM 623 C CA . ASP A 1 83 ? -4.796 -6.396 11.816 1.00 91.38 83 ASP A CA 1
ATOM 624 C C . ASP A 1 83 ? -5.934 -6.336 12.842 1.00 91.38 83 ASP A C 1
ATOM 626 O O . ASP A 1 83 ? -6.969 -6.969 12.652 1.00 91.38 83 ASP A O 1
ATOM 630 N N . LYS A 1 84 ? -5.799 -5.510 13.888 1.00 89.88 84 LYS A N 1
ATOM 631 C CA . LYS A 1 84 ? -6.872 -5.286 14.873 1.00 89.88 84 LYS A CA 1
ATOM 632 C C . LYS A 1 84 ? -8.113 -4.669 14.230 1.00 89.88 84 LYS A C 1
ATOM 634 O O . LYS A 1 84 ? -9.216 -5.166 14.421 1.00 89.88 84 LYS A O 1
ATOM 639 N N . THR A 1 85 ? -7.929 -3.634 13.411 1.00 90.88 85 THR A N 1
ATOM 640 C CA . THR A 1 85 ? -9.028 -2.983 12.689 1.00 90.88 85 THR A CA 1
ATOM 641 C C . THR A 1 85 ? -9.679 -3.940 11.689 1.00 90.88 85 THR A C 1
ATOM 643 O O . THR A 1 85 ? -10.901 -4.010 11.632 1.00 90.88 85 THR A O 1
ATOM 646 N N . LYS A 1 8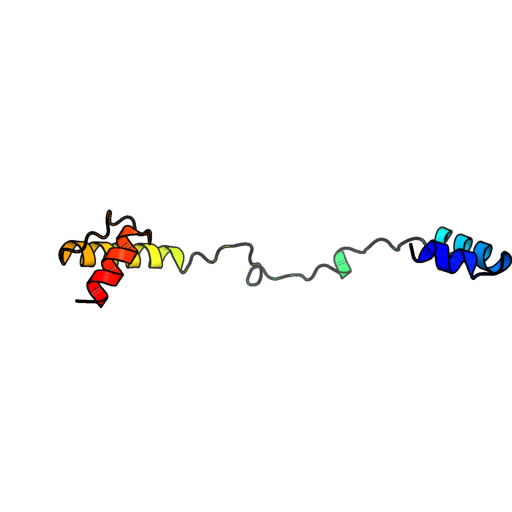6 ? -8.894 -4.744 10.960 1.00 91.44 86 LYS A N 1
ATOM 647 C CA . LYS A 1 86 ? -9.426 -5.784 10.060 1.00 91.44 86 LYS A CA 1
ATOM 648 C C . LYS A 1 86 ? -10.240 -6.838 10.812 1.00 91.44 86 LYS A C 1
ATOM 650 O O . LYS A 1 86 ? -11.344 -7.156 10.383 1.00 91.44 86 LYS A O 1
ATOM 655 N N . ASN A 1 87 ? -9.736 -7.340 11.939 1.00 93.06 87 ASN A N 1
ATOM 656 C CA . ASN A 1 87 ? -10.442 -8.321 12.765 1.00 93.06 87 ASN A CA 1
ATOM 657 C C . ASN A 1 87 ? -11.747 -7.758 13.335 1.00 93.06 87 ASN A C 1
ATOM 659 O O . ASN A 1 87 ? -12.770 -8.434 13.288 1.00 93.06 87 ASN A O 1
ATOM 663 N N . ALA A 1 88 ? -11.732 -6.510 13.806 1.00 91.19 88 ALA A N 1
ATOM 664 C CA . ALA A 1 88 ? -12.928 -5.827 14.284 1.00 91.19 88 ALA A CA 1
ATOM 665 C C . ALA A 1 88 ? -13.978 -5.646 13.176 1.00 91.19 88 ALA A C 1
ATOM 667 O O . ALA A 1 88 ? -15.159 -5.863 13.424 1.00 91.19 88 ALA A O 1
ATOM 668 N N . ILE A 1 89 ? -13.563 -5.318 11.946 1.00 90.12 89 ILE A N 1
ATOM 669 C CA . ILE A 1 89 ? -14.479 -5.243 10.795 1.00 90.12 89 ILE A CA 1
ATOM 670 C C . ILE A 1 89 ? -15.058 -6.616 10.460 1.00 90.12 89 ILE A C 1
ATOM 672 O O . ILE A 1 89 ? -16.255 -6.716 10.223 1.00 90.12 89 ILE A O 1
ATOM 676 N N . MET A 1 90 ? -14.238 -7.670 10.446 1.00 92.56 90 MET A N 1
ATOM 677 C CA . MET A 1 90 ? -14.725 -9.027 10.172 1.00 92.56 90 MET A CA 1
ATOM 678 C C . MET A 1 90 ? -15.746 -9.481 11.218 1.00 92.56 90 MET A C 1
ATOM 680 O O . MET A 1 90 ? -16.782 -10.029 10.851 1.00 92.56 90 MET A O 1
ATOM 684 N N . ALA A 1 91 ? -15.486 -9.213 12.500 1.00 90.75 91 ALA A N 1
ATOM 685 C CA . ALA A 1 91 ? -16.428 -9.502 13.576 1.00 90.75 91 ALA A CA 1
ATOM 686 C C . ALA A 1 91 ? -17.736 -8.710 13.407 1.00 90.75 91 ALA A C 1
ATOM 688 O O . ALA A 1 91 ? -18.806 -9.305 13.413 1.00 90.75 91 ALA A O 1
ATOM 689 N N . PHE A 1 92 ? -17.647 -7.404 13.135 1.00 90.94 92 PHE A N 1
ATOM 690 C CA . PHE A 1 92 ? -18.810 -6.549 12.876 1.00 90.94 92 PHE A CA 1
ATOM 691 C C . PHE A 1 92 ? -19.640 -6.989 11.660 1.00 90.94 92 PHE A C 1
ATOM 693 O O . PHE A 1 92 ? -20.843 -6.776 11.633 1.00 90.94 92 PHE A O 1
ATOM 700 N N . GLN A 1 93 ? -19.013 -7.571 10.636 1.00 88.56 93 GLN A N 1
ATOM 701 C CA . GLN A 1 93 ? -19.715 -8.071 9.447 1.00 88.56 93 GLN A CA 1
ATOM 702 C C . GLN A 1 93 ? -20.351 -9.454 9.638 1.00 88.56 93 GLN A C 1
ATOM 704 O O . GLN A 1 93 ? -21.125 -9.877 8.781 1.00 88.56 93 GLN A O 1
ATOM 709 N N . THR A 1 94 ? -19.973 -10.177 10.693 1.00 88.44 94 THR A N 1
ATOM 710 C CA . THR A 1 94 ? -20.434 -11.551 10.945 1.00 88.44 94 THR A CA 1
ATOM 711 C C . THR A 1 94 ? -21.567 -11.610 11.974 1.00 88.44 94 THR A C 1
ATOM 713 O O . THR A 1 94 ? -22.318 -12.585 11.964 1.00 88.44 94 THR A O 1
ATOM 716 N N . ASP A 1 95 ? -21.686 -10.592 12.829 1.00 78.19 95 ASP A N 1
ATOM 717 C CA . ASP A 1 95 ? -22.825 -10.392 13.740 1.00 78.19 95 ASP A CA 1
ATOM 718 C C . ASP A 1 95 ? -24.080 -9.880 13.007 1.00 78.19 95 ASP A C 1
ATOM 720 O O . ASP A 1 95 ? -25.195 -10.304 13.398 1.00 78.19 95 ASP A O 1
#

Radius of gyration: 31.93 Å; chains: 1; bounding box: 62×38×67 Å

Foldseek 3Di:
DVVVVVLVVDDPVVNVVVVVVVVPDDDDPPPPVVPDDPQPPVRDPPDPPCPVVVVQLVVQLVLCVVLVVVVQQLDHSRSDCDPSVVVSVVVVVVD

Sequence (95 aa):
AKRDEIANALRPEQLERARAATELWKAKPLNATANSADVPESWQDSTPQTTASMDMTKEVKNIQLILNKNGYEAGGADGVMGDKTKNAIMAFQTD

pLDDT: mean 73.12, std 14.44, range [50.34, 93.88]

Secondary structure (DSSP, 8-state):
-HHHHHHHHS-HHHHHHHHHHHHS-PPPPP-HHHH-----GGG-TTS--TTTHHHHHHHHHHHHHHHHHTT------SS---HHHHHHHHHHHH-